Protein AF-G1VD18-F1 (afdb_monomer_lite)

Structure (mmCIF, N/CA/C/O backbone):
data_AF-G1VD18-F1
#
_entry.id   AF-G1VD18-F1
#
loop_
_atom_site.group_PDB
_atom_site.id
_atom_site.type_symbol
_atom_site.label_atom_id
_atom_site.label_alt_id
_atom_site.label_comp_id
_atom_site.label_asym_id
_atom_site.label_entity_id
_atom_site.label_seq_id
_atom_site.pdbx_PDB_ins_code
_atom_site.Cartn_x
_atom_site.Cartn_y
_atom_site.Cartn_z
_atom_site.occupancy
_atom_site.B_iso_or_equiv
_atom_site.auth_seq_id
_atom_site.auth_comp_id
_atom_site.auth_asym_id
_atom_site.auth_atom_id
_atom_site.pdbx_PDB_model_num
ATOM 1 N N . MET A 1 1 ? -16.130 19.765 0.838 1.00 55.41 1 MET A N 1
ATOM 2 C CA . MET A 1 1 ? -16.785 20.486 1.955 1.00 55.41 1 MET A CA 1
ATOM 3 C C . MET A 1 1 ? -15.997 20.183 3.220 1.00 55.41 1 MET A C 1
ATOM 5 O O . MET A 1 1 ? -15.668 19.020 3.421 1.00 55.41 1 MET A O 1
ATOM 9 N N . LYS A 1 2 ? -15.606 21.198 3.999 1.00 58.44 2 LYS A N 1
ATOM 10 C CA . LYS A 1 2 ? -14.884 21.000 5.267 1.00 58.44 2 LYS A CA 1
ATOM 11 C C . LYS A 1 2 ? -15.765 20.274 6.267 1.00 58.44 2 LYS A C 1
ATOM 13 O O . LYS A 1 2 ? -16.924 20.648 6.430 1.00 58.44 2 LYS A O 1
ATOM 18 N N . ASP A 1 3 ? -15.204 19.283 6.942 1.00 62.09 3 ASP A N 1
ATOM 19 C CA . ASP A 1 3 ? -15.916 18.621 8.016 1.00 62.09 3 ASP A CA 1
ATOM 20 C C . ASP A 1 3 ? -15.972 19.511 9.273 1.00 62.09 3 ASP A C 1
ATOM 22 O O . ASP A 1 3 ? -14.929 19.984 9.734 1.00 62.09 3 ASP A O 1
ATOM 26 N N . PRO A 1 4 ? -17.162 19.749 9.848 1.00 69.06 4 PRO A N 1
ATOM 27 C CA . PRO A 1 4 ? -17.318 20.621 11.011 1.00 69.06 4 PRO A CA 1
ATOM 28 C C . PRO A 1 4 ? -16.648 20.092 12.292 1.00 69.06 4 PRO A C 1
ATOM 30 O O . PRO A 1 4 ? -16.451 20.858 13.233 1.00 69.06 4 PRO A O 1
ATOM 33 N N . ILE A 1 5 ? -16.290 18.808 12.348 1.00 67.25 5 ILE A N 1
ATOM 34 C CA . ILE A 1 5 ? -15.666 18.137 13.496 1.00 67.25 5 ILE A CA 1
ATOM 35 C C . ILE A 1 5 ? -14.135 18.308 13.470 1.00 67.25 5 ILE A C 1
ATOM 37 O O . ILE A 1 5 ? -13.470 18.140 14.495 1.00 67.25 5 ILE A O 1
ATOM 41 N N . ILE A 1 6 ? -13.553 18.686 12.326 1.00 61.75 6 ILE A N 1
ATOM 42 C CA . ILE A 1 6 ? -12.102 18.799 12.144 1.00 61.75 6 ILE A CA 1
ATOM 43 C C . ILE A 1 6 ? -11.658 20.257 12.255 1.00 61.75 6 ILE A C 1
ATOM 45 O O . ILE A 1 6 ? -12.095 21.136 11.508 1.00 61.75 6 ILE A O 1
ATOM 49 N N . LYS A 1 7 ? -10.692 20.519 13.142 1.00 71.44 7 LYS A N 1
ATOM 50 C CA . LYS A 1 7 ? -10.011 21.815 13.183 1.00 71.44 7 LYS A CA 1
ATOM 51 C C . LYS A 1 7 ? -8.933 21.868 12.101 1.00 71.44 7 LYS A C 1
ATOM 53 O O . LYS A 1 7 ? -7.776 21.540 12.342 1.00 71.44 7 LYS A O 1
ATOM 58 N N . TYR A 1 8 ? -9.320 22.289 10.902 1.00 63.81 8 TYR A N 1
ATOM 59 C CA . TYR A 1 8 ? -8.374 22.470 9.803 1.00 63.81 8 TYR A CA 1
ATOM 60 C C . TYR A 1 8 ? -7.366 23.597 10.098 1.00 63.81 8 TYR A C 1
ATOM 62 O O . TYR A 1 8 ? -7.746 24.628 10.666 1.00 63.81 8 TYR A O 1
ATOM 70 N N . PRO A 1 9 ? -6.101 23.455 9.661 1.00 71.62 9 PRO A N 1
ATOM 71 C CA . PRO A 1 9 ? -5.156 24.565 9.602 1.00 71.62 9 PRO A CA 1
ATOM 72 C C . PRO A 1 9 ? -5.746 25.761 8.841 1.00 71.62 9 PRO A C 1
ATOM 74 O O . PRO A 1 9 ? -6.467 25.593 7.857 1.00 71.62 9 PRO A O 1
ATOM 77 N N . THR A 1 10 ? -5.435 26.987 9.265 1.00 75.56 10 THR A N 1
ATOM 78 C CA . THR A 1 10 ? -6.019 28.214 8.683 1.00 75.56 10 THR A CA 1
ATOM 79 C C . THR A 1 10 ? -5.690 28.400 7.198 1.00 75.56 10 THR A C 1
ATOM 81 O O . THR A 1 10 ? -6.446 29.050 6.479 1.00 75.56 10 THR A O 1
ATOM 84 N N . ASN A 1 11 ? -4.607 27.790 6.711 1.00 75.56 11 ASN A N 1
ATOM 85 C CA . ASN A 1 11 ? -4.206 27.773 5.303 1.00 75.56 11 ASN A CA 1
ATOM 86 C C . ASN A 1 11 ? -4.911 26.690 4.456 1.00 75.56 11 ASN A C 1
ATOM 88 O O . ASN A 1 11 ? -4.793 26.702 3.230 1.00 75.56 11 ASN A O 1
ATOM 92 N N . PHE A 1 12 ? -5.669 25.774 5.068 1.00 68.81 12 PHE A N 1
ATOM 93 C CA . PHE A 1 12 ? -6.442 24.741 4.374 1.00 68.81 12 PHE A CA 1
ATOM 94 C C . PHE A 1 12 ? -7.778 25.321 3.888 1.00 68.81 12 PHE A C 1
ATOM 96 O O . PHE A 1 12 ? -8.834 25.169 4.502 1.00 68.81 12 PHE A O 1
ATOM 103 N N . THR A 1 13 ? -7.728 26.086 2.800 1.00 81.31 13 THR A N 1
ATOM 104 C CA . THR A 1 13 ? -8.921 26.662 2.154 1.00 81.31 13 THR A CA 1
ATOM 105 C C . THR A 1 13 ? -9.712 25.595 1.391 1.00 81.31 13 THR A C 1
ATOM 107 O O . THR A 1 13 ? -9.156 24.561 1.027 1.00 81.31 13 THR A O 1
ATOM 110 N N . ASP A 1 14 ? -10.991 25.847 1.094 1.00 76.69 14 ASP A N 1
ATOM 111 C CA . ASP A 1 14 ? -11.808 24.913 0.298 1.00 76.69 14 ASP A CA 1
ATOM 112 C C . ASP A 1 14 ? -11.177 24.635 -1.073 1.00 76.69 14 ASP A C 1
ATOM 114 O O . ASP A 1 14 ? -11.136 23.496 -1.518 1.00 76.69 14 ASP A O 1
ATOM 118 N N . LYS A 1 15 ? -10.543 25.645 -1.682 1.00 78.69 15 LYS A N 1
ATOM 119 C CA . LYS A 1 15 ? -9.786 25.506 -2.934 1.00 78.69 15 LYS A CA 1
ATOM 120 C C . LYS A 1 15 ? -8.575 24.574 -2.807 1.00 78.69 15 LYS A C 1
ATOM 122 O O . LYS A 1 15 ? -8.256 23.859 -3.753 1.00 78.69 15 LYS A O 1
ATOM 127 N N . VAL A 1 16 ? -7.880 24.591 -1.667 1.00 74.31 16 VAL A N 1
ATOM 128 C CA . VAL A 1 16 ? -6.755 23.679 -1.392 1.00 74.31 16 VAL A CA 1
ATOM 129 C C . VAL A 1 16 ? -7.270 22.259 -1.186 1.00 74.31 16 VAL A C 1
ATOM 131 O O . VAL A 1 16 ? -6.701 21.330 -1.746 1.00 74.31 16 VAL A O 1
ATOM 134 N N . ILE A 1 17 ? -8.371 22.093 -0.451 1.00 72.19 17 ILE A N 1
ATOM 135 C CA . ILE A 1 17 ? -9.014 20.790 -0.244 1.00 72.19 17 ILE A CA 1
ATOM 136 C C . ILE A 1 17 ? -9.477 20.212 -1.583 1.00 72.19 17 ILE A C 1
ATOM 138 O O . ILE A 1 17 ? -9.104 19.091 -1.917 1.00 72.19 17 ILE A O 1
ATOM 142 N N . ASP A 1 18 ? -10.195 20.990 -2.390 1.00 72.94 18 ASP A N 1
ATOM 143 C CA . ASP A 1 18 ? -10.640 20.578 -3.722 1.00 72.94 18 ASP A CA 1
ATOM 144 C C . ASP A 1 18 ? -9.453 20.300 -4.650 1.00 72.94 18 ASP A C 1
ATOM 146 O O . ASP A 1 18 ? -9.490 19.350 -5.426 1.00 72.94 18 ASP A O 1
ATOM 150 N N . GLY A 1 19 ? -8.366 21.071 -4.548 1.00 73.62 19 GLY A N 1
ATOM 151 C CA . GLY A 1 19 ? -7.121 20.829 -5.278 1.00 73.62 19 GLY A CA 1
ATOM 152 C C . GLY A 1 19 ? -6.424 19.529 -4.872 1.00 73.62 19 GLY A C 1
ATOM 153 O O . GLY A 1 19 ? -5.928 18.815 -5.739 1.00 73.62 19 GLY A O 1
ATOM 154 N N . ILE A 1 20 ? -6.429 19.179 -3.58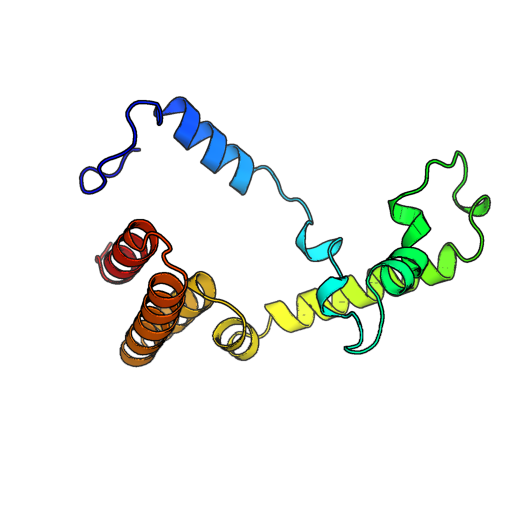4 1.00 67.31 20 ILE A N 1
ATOM 155 C CA . ILE A 1 20 ? -5.882 17.916 -3.065 1.00 67.31 20 ILE A CA 1
ATOM 156 C C . ILE A 1 20 ? -6.766 16.741 -3.479 1.00 67.31 20 ILE A C 1
ATOM 158 O O . ILE A 1 20 ? -6.248 15.738 -3.963 1.00 67.31 20 ILE A O 1
ATOM 162 N N . VAL A 1 21 ? -8.088 16.857 -3.330 1.00 63.00 21 VAL A N 1
ATOM 163 C CA . VAL A 1 21 ? -9.045 15.824 -3.748 1.00 63.00 21 VAL A CA 1
ATOM 164 C C . VAL A 1 21 ? -8.943 15.614 -5.251 1.00 63.00 21 VAL A C 1
ATOM 166 O O . VAL A 1 21 ? -8.774 14.482 -5.692 1.00 63.00 21 VAL A O 1
ATOM 169 N N . LYS A 1 22 ? -8.944 16.687 -6.048 1.00 63.97 22 LYS A N 1
ATOM 170 C CA . LYS A 1 22 ? -8.741 16.620 -7.496 1.00 63.97 22 LYS A CA 1
ATOM 171 C C . LYS A 1 22 ? -7.371 16.037 -7.824 1.00 63.97 22 LYS A C 1
ATOM 173 O O . LYS A 1 22 ? -7.311 15.114 -8.617 1.00 63.97 22 LYS A O 1
ATOM 178 N N . GLY A 1 23 ? -6.289 16.468 -7.183 1.00 54.34 23 GLY A N 1
ATOM 179 C CA . GLY A 1 23 ? -4.952 15.896 -7.374 1.00 54.34 23 GLY A CA 1
ATOM 180 C C . GLY A 1 23 ? -4.889 14.395 -7.079 1.00 54.34 23 GLY A C 1
ATOM 181 O O . GLY A 1 23 ? -4.251 13.661 -7.818 1.00 54.34 23 GLY A O 1
ATOM 182 N N . ARG A 1 24 ? -5.612 13.917 -6.060 1.00 53.78 24 ARG A N 1
ATOM 183 C CA . ARG A 1 24 ? -5.665 12.494 -5.680 1.00 53.78 24 ARG A CA 1
ATOM 184 C C . ARG A 1 24 ? -6.663 11.654 -6.487 1.00 53.78 24 ARG A C 1
ATOM 186 O O . ARG A 1 24 ? -6.552 10.437 -6.474 1.00 53.78 24 ARG A O 1
ATOM 193 N N . THR A 1 25 ? -7.636 12.273 -7.160 1.00 46.19 25 THR A N 1
ATOM 194 C CA . THR A 1 25 ? -8.707 11.576 -7.912 1.00 46.19 25 THR A CA 1
ATOM 195 C C . THR A 1 25 ? -8.595 11.726 -9.428 1.00 46.19 25 THR A C 1
ATOM 197 O O . THR A 1 25 ? -9.086 10.880 -10.171 1.00 46.19 25 THR A O 1
ATOM 200 N N . THR A 1 26 ? -7.952 12.793 -9.905 1.00 44.50 26 THR A N 1
ATOM 201 C CA . THR A 1 26 ? -7.632 13.012 -11.325 1.00 44.50 26 THR A CA 1
ATOM 202 C C . THR A 1 26 ? -6.238 12.542 -11.683 1.00 44.50 26 THR A C 1
ATOM 204 O O . THR A 1 26 ? -5.994 12.292 -12.864 1.00 44.50 26 THR A O 1
ATOM 207 N N . ASN A 1 27 ? -5.358 12.354 -10.692 1.00 40.28 27 ASN A N 1
ATOM 208 C CA . ASN A 1 27 ? -4.135 11.628 -10.940 1.00 40.28 27 ASN A CA 1
ATOM 209 C C . ASN A 1 27 ? -4.423 10.122 -10.899 1.00 40.28 27 ASN A C 1
ATOM 211 O O . ASN A 1 27 ? -4.460 9.500 -9.841 1.00 40.28 27 ASN A O 1
ATOM 215 N N . LYS A 1 28 ? -4.688 9.562 -12.081 1.00 39.31 28 LYS A N 1
ATOM 216 C CA . LYS A 1 28 ? -4.797 8.117 -12.296 1.00 39.31 28 LYS A CA 1
ATOM 217 C C . LYS A 1 28 ? -3.436 7.420 -12.245 1.00 39.31 28 LYS A C 1
ATOM 219 O O . LYS A 1 28 ? -3.421 6.213 -12.461 1.00 39.31 28 LYS A O 1
ATOM 224 N N . ASP A 1 29 ? -2.334 8.135 -11.992 1.00 43.97 29 ASP A N 1
ATOM 225 C CA . ASP A 1 29 ? -1.000 7.548 -11.974 1.00 43.97 29 ASP A CA 1
ATOM 226 C C . ASP A 1 29 ? -0.954 6.455 -10.896 1.00 43.97 29 ASP A C 1
ATOM 228 O O . ASP A 1 29 ? -0.994 6.722 -9.696 1.00 43.97 29 ASP A O 1
ATOM 232 N N . ILE A 1 30 ? -0.938 5.171 -11.256 1.00 47.25 30 ILE A N 1
ATOM 233 C CA . ILE A 1 30 ? 0.201 4.480 -11.888 1.00 47.25 30 ILE A CA 1
ATOM 234 C C . ILE A 1 30 ? 1.449 4.502 -10.983 1.00 47.25 30 ILE A C 1
ATOM 236 O O . ILE A 1 30 ? 2.358 3.727 -11.223 1.00 47.25 30 ILE A O 1
ATOM 240 N N . TYR A 1 31 ? 1.483 5.232 -9.860 1.00 39.56 31 TYR A N 1
ATOM 241 C CA . TYR A 1 31 ? 2.603 5.158 -8.914 1.00 39.56 31 TYR A CA 1
ATOM 242 C C . TYR A 1 31 ? 2.799 3.739 -8.362 1.00 39.56 31 TYR A C 1
ATOM 244 O O . TYR A 1 31 ? 3.929 3.294 -8.240 1.00 39.56 31 TYR A O 1
ATOM 252 N N . GLY A 1 32 ? 1.724 2.979 -8.120 1.00 49.75 32 GLY A N 1
ATOM 253 C CA . GLY A 1 32 ? 1.833 1.554 -7.764 1.00 49.75 32 GLY A CA 1
ATOM 254 C C . GLY A 1 32 ? 2.208 0.632 -8.934 1.00 49.75 32 GLY A C 1
ATOM 255 O O . GLY A 1 32 ? 2.694 -0.470 -8.713 1.00 49.75 32 GLY A O 1
ATOM 256 N N . LEU A 1 33 ? 2.004 1.080 -10.177 1.00 52.94 33 LEU A N 1
ATOM 257 C CA . LEU A 1 33 ? 2.338 0.327 -11.389 1.00 52.94 33 LEU A CA 1
ATOM 258 C C . LEU A 1 33 ? 3.753 0.612 -11.899 1.00 52.94 33 LEU A C 1
ATOM 260 O O . LEU A 1 33 ? 4.196 -0.107 -12.784 1.00 52.94 33 LEU A O 1
ATOM 264 N N . THR A 1 34 ? 4.441 1.626 -11.369 1.00 54.44 34 THR A N 1
ATOM 265 C CA . THR A 1 34 ? 5.833 1.972 -11.708 1.00 54.44 34 THR A CA 1
ATOM 266 C C . THR A 1 34 ? 6.776 1.912 -10.507 1.00 54.44 34 THR A C 1
ATOM 268 O O . THR A 1 34 ? 7.991 1.885 -10.685 1.00 54.44 34 THR A O 1
ATOM 271 N N . ASP A 1 35 ? 6.248 1.839 -9.282 1.00 66.25 35 ASP A N 1
ATOM 272 C CA . ASP A 1 35 ? 7.027 1.586 -8.074 1.00 66.25 35 ASP A CA 1
ATOM 273 C C . ASP A 1 35 ? 7.025 0.096 -7.714 1.00 66.25 35 ASP A C 1
ATOM 275 O O . ASP A 1 35 ? 6.269 -0.376 -6.866 1.00 66.25 35 ASP A O 1
ATOM 279 N N . TRP A 1 36 ? 7.904 -0.661 -8.368 1.00 76.25 36 TRP A N 1
ATOM 280 C CA . TRP A 1 36 ? 8.056 -2.104 -8.157 1.00 76.25 36 TRP A CA 1
ATOM 281 C C . TRP A 1 36 ? 8.986 -2.470 -7.000 1.00 76.25 36 TRP A C 1
ATOM 283 O O . TRP A 1 36 ? 9.307 -3.643 -6.832 1.00 76.25 36 TRP A O 1
ATOM 293 N N . ARG A 1 37 ? 9.425 -1.508 -6.175 1.00 75.19 37 ARG A N 1
ATOM 294 C CA . ARG A 1 37 ? 10.418 -1.753 -5.107 1.00 75.19 37 ARG A CA 1
ATOM 295 C C . ARG A 1 37 ? 9.973 -2.799 -4.083 1.00 75.19 37 ARG A C 1
ATOM 297 O O . ARG A 1 37 ? 10.812 -3.358 -3.388 1.00 75.19 37 ARG A O 1
ATOM 304 N N . PHE A 1 38 ? 8.676 -3.079 -3.998 1.00 71.44 38 PHE A N 1
ATOM 305 C CA . PHE A 1 38 ? 8.121 -4.141 -3.161 1.00 71.44 38 PHE A CA 1
ATOM 306 C C . PHE A 1 38 ? 8.412 -5.564 -3.677 1.00 71.44 38 PHE A C 1
ATOM 308 O O . PHE A 1 38 ? 8.279 -6.511 -2.913 1.00 71.44 38 PHE A O 1
ATOM 315 N N . PHE A 1 39 ? 8.811 -5.719 -4.944 1.00 79.75 39 PHE A N 1
ATOM 316 C CA . PHE A 1 39 ? 9.285 -6.980 -5.526 1.00 79.75 39 PHE A CA 1
ATOM 317 C C . PHE A 1 39 ? 10.809 -7.135 -5.475 1.00 79.75 39 PHE A C 1
ATOM 319 O O . PHE A 1 39 ? 11.363 -8.053 -6.078 1.00 79.75 39 PHE A O 1
ATOM 326 N N . LYS A 1 40 ? 11.506 -6.206 -4.820 1.00 85.44 40 LYS A N 1
ATOM 327 C CA . LYS A 1 40 ? 12.946 -6.297 -4.614 1.00 85.44 40 LYS A CA 1
ATOM 328 C C . LYS A 1 40 ? 13.238 -7.437 -3.639 1.00 85.44 40 LYS A C 1
ATOM 330 O O . LYS A 1 40 ? 12.677 -7.445 -2.547 1.00 85.44 40 LYS A O 1
ATOM 335 N N . GLU A 1 41 ? 14.162 -8.323 -3.997 1.00 84.50 41 GLU A N 1
ATOM 336 C CA . GLU A 1 41 ? 14.666 -9.359 -3.084 1.00 84.50 41 GLU A CA 1
ATOM 337 C C . GLU A 1 41 ? 15.286 -8.716 -1.834 1.00 84.50 41 GLU A C 1
ATOM 339 O O . GLU A 1 41 ? 15.846 -7.616 -1.923 1.00 84.50 41 GLU A O 1
ATOM 344 N N . ASP A 1 42 ? 15.210 -9.370 -0.676 1.00 82.44 42 ASP A N 1
ATOM 345 C CA . ASP A 1 42 ? 15.609 -8.777 0.608 1.00 82.44 42 ASP A CA 1
ATOM 346 C C . ASP A 1 42 ? 17.073 -8.296 0.598 1.00 82.44 42 ASP A C 1
ATOM 348 O O . ASP A 1 42 ? 17.355 -7.162 1.001 1.00 82.44 42 ASP A O 1
ATOM 352 N N . GLU A 1 43 ? 17.985 -9.086 0.026 1.00 89.19 43 GLU A N 1
ATOM 353 C CA . GLU A 1 43 ? 19.418 -8.782 -0.067 1.00 89.19 43 GLU A CA 1
ATOM 354 C C . GLU A 1 43 ? 19.782 -7.838 -1.222 1.00 89.19 43 GLU A C 1
ATOM 356 O O . GLU A 1 43 ? 20.879 -7.278 -1.237 1.00 89.19 43 GLU A O 1
ATOM 361 N N . GLN A 1 44 ? 18.889 -7.638 -2.196 1.00 88.31 44 GLN A N 1
ATOM 362 C CA . GLN A 1 44 ? 19.176 -6.807 -3.365 1.00 88.31 44 GLN A CA 1
ATOM 363 C C . GLN A 1 44 ? 19.204 -5.325 -2.973 1.00 88.31 44 GLN A C 1
ATOM 365 O O . GLN A 1 44 ? 18.298 -4.818 -2.303 1.00 88.31 44 GLN A O 1
ATOM 370 N N . THR A 1 45 ? 20.215 -4.583 -3.422 1.00 87.38 45 THR A N 1
ATOM 371 C CA . THR A 1 45 ? 20.268 -3.133 -3.198 1.00 87.38 45 THR A CA 1
ATOM 372 C C . THR A 1 45 ? 19.275 -2.394 -4.098 1.00 87.38 45 THR A C 1
ATOM 374 O O . THR A 1 45 ? 18.898 -2.855 -5.177 1.00 87.38 45 THR A O 1
ATOM 377 N N . LEU A 1 46 ? 18.863 -1.189 -3.689 1.00 79.06 46 LEU A N 1
ATOM 378 C CA . LEU A 1 46 ? 17.971 -0.363 -4.510 1.00 79.06 46 LEU A CA 1
ATOM 379 C C . LEU A 1 46 ? 18.603 0.005 -5.865 1.00 79.06 46 LEU A C 1
ATOM 381 O O . LEU A 1 46 ? 17.906 0.045 -6.874 1.00 79.06 46 LEU A O 1
ATOM 385 N N . ASN A 1 47 ? 19.919 0.228 -5.903 1.00 82.50 47 ASN A N 1
ATOM 386 C CA . ASN A 1 47 ? 20.630 0.524 -7.146 1.00 82.50 47 ASN A CA 1
ATOM 387 C C . ASN A 1 47 ? 20.627 -0.678 -8.098 1.00 82.50 47 ASN A C 1
ATOM 389 O O . ASN A 1 47 ? 20.339 -0.513 -9.280 1.00 82.50 47 ASN A O 1
ATOM 393 N N . GLU A 1 48 ? 20.879 -1.887 -7.587 1.00 85.50 48 GLU A N 1
ATOM 394 C CA . GLU A 1 48 ? 20.812 -3.121 -8.384 1.00 85.50 48 GLU A CA 1
ATOM 395 C C . GLU A 1 48 ? 19.396 -3.424 -8.877 1.00 85.50 48 GLU A C 1
ATOM 397 O O . GLU A 1 48 ? 19.226 -4.014 -9.942 1.00 85.50 48 GLU A O 1
ATOM 402 N N . PHE A 1 49 ? 18.370 -3.051 -8.110 1.00 85.38 49 PHE A N 1
ATOM 403 C CA . PHE A 1 49 ? 16.981 -3.157 -8.545 1.00 85.38 49 PHE A CA 1
ATOM 404 C C . PHE A 1 49 ? 16.674 -2.173 -9.673 1.00 85.38 49 PHE A C 1
ATOM 406 O O . PHE A 1 49 ? 16.259 -2.587 -10.752 1.00 85.38 49 PHE A O 1
ATOM 413 N N . ASN A 1 50 ? 16.953 -0.887 -9.459 1.00 81.12 50 ASN A N 1
ATOM 414 C CA . ASN A 1 50 ? 16.655 0.170 -10.425 1.00 81.12 50 ASN A CA 1
ATOM 415 C C . ASN A 1 50 ? 17.429 0.010 -11.741 1.00 81.12 50 ASN A C 1
ATOM 417 O O . ASN A 1 50 ? 16.916 0.382 -12.795 1.00 81.12 50 ASN A O 1
ATOM 421 N N . ALA A 1 51 ? 18.628 -0.583 -11.706 1.00 82.25 51 ALA A N 1
ATOM 422 C CA . ALA A 1 51 ? 19.412 -0.872 -12.906 1.00 82.25 51 ALA A CA 1
ATOM 423 C C . ALA A 1 51 ? 18.666 -1.765 -13.919 1.00 82.25 51 ALA A C 1
ATOM 425 O O . ALA A 1 51 ? 18.939 -1.671 -15.111 1.00 82.25 51 ALA A O 1
ATOM 426 N N . LYS A 1 52 ? 17.704 -2.585 -13.466 1.00 81.50 52 LYS A N 1
ATOM 427 C CA . LYS A 1 52 ? 16.876 -3.465 -14.315 1.00 81.50 52 LYS A CA 1
ATOM 428 C C . LYS A 1 52 ? 15.667 -2.762 -14.950 1.00 81.50 52 LYS A C 1
ATOM 430 O O . LYS A 1 52 ? 14.907 -3.398 -15.669 1.00 81.50 52 LYS A O 1
ATOM 435 N N . PHE A 1 53 ? 15.464 -1.482 -14.649 1.00 78.62 53 PHE A N 1
ATOM 436 C CA . PHE A 1 53 ? 14.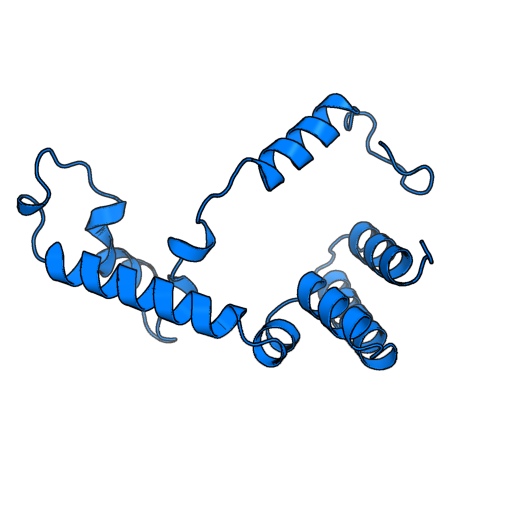317 -0.677 -15.091 1.00 78.62 53 PHE A CA 1
ATOM 437 C C . PHE A 1 53 ? 14.750 0.655 -15.685 1.00 78.62 53 PHE A C 1
ATOM 439 O O . PHE A 1 53 ? 14.001 1.632 -15.709 1.00 78.62 53 PHE A O 1
ATOM 446 N N . SER A 1 54 ? 15.994 0.703 -16.136 1.00 77.31 54 SER A N 1
ATOM 447 C CA . SER A 1 54 ? 16.607 1.893 -16.690 1.00 77.31 54 SER A CA 1
ATOM 448 C C . SER A 1 54 ? 15.870 2.435 -17.920 1.00 77.31 54 SER A C 1
ATOM 450 O O . SER A 1 54 ? 15.935 3.645 -18.136 1.00 77.31 54 SER A O 1
ATOM 452 N N . ILE A 1 55 ? 15.090 1.621 -18.653 1.00 78.56 55 ILE A N 1
ATOM 453 C CA . ILE A 1 55 ? 14.199 2.111 -19.727 1.00 78.56 55 ILE A CA 1
ATOM 454 C C . ILE A 1 55 ? 13.214 3.191 -19.251 1.00 78.56 55 ILE A C 1
ATOM 456 O O . ILE A 1 55 ? 12.878 4.084 -20.018 1.00 78.56 55 ILE A O 1
ATOM 460 N N . TRP A 1 56 ? 12.780 3.165 -17.988 1.00 78.50 56 TRP A N 1
ATOM 461 C CA . TRP A 1 56 ? 11.811 4.132 -17.452 1.00 78.50 56 TRP A CA 1
ATOM 462 C C . TRP A 1 56 ? 12.465 5.417 -16.935 1.00 78.50 56 TRP A C 1
ATOM 464 O O . TRP A 1 56 ? 11.771 6.383 -16.624 1.00 78.50 56 TRP A O 1
ATOM 474 N N . PHE A 1 57 ? 13.797 5.435 -16.851 1.00 72.81 57 PHE A N 1
ATOM 475 C CA . PHE A 1 57 ? 14.593 6.554 -16.341 1.00 72.81 57 PHE A CA 1
ATOM 476 C C . PHE A 1 57 ? 15.558 7.127 -17.391 1.00 72.81 57 PHE A C 1
ATOM 478 O O . PHE A 1 57 ? 16.405 7.955 -17.058 1.00 72.81 57 PHE A O 1
ATOM 485 N N . SER A 1 58 ? 15.450 6.680 -18.644 1.00 69.75 58 SER A N 1
ATOM 486 C CA . SER A 1 58 ? 16.331 7.075 -19.746 1.00 69.75 58 SER A CA 1
ATOM 487 C C . SER A 1 58 ? 15.591 7.937 -20.764 1.00 69.75 58 SER A C 1
ATOM 489 O O . SER A 1 58 ? 14.411 7.722 -21.028 1.00 69.75 58 SER A O 1
ATOM 491 N N . ASN A 1 59 ? 16.313 8.874 -21.379 1.00 72.62 59 ASN A N 1
ATOM 492 C CA . ASN A 1 59 ? 15.855 9.582 -22.572 1.00 72.62 59 ASN A CA 1
ATOM 493 C C . ASN A 1 59 ? 16.480 8.906 -23.798 1.00 72.62 59 ASN A C 1
ATOM 495 O O . ASN A 1 59 ? 17.703 8.793 -23.859 1.00 72.62 59 ASN A O 1
ATOM 499 N N . PHE A 1 60 ? 15.662 8.475 -24.752 1.00 76.62 60 PHE A N 1
ATOM 500 C CA . PHE A 1 60 ? 16.089 7.870 -26.018 1.00 76.62 60 PHE A CA 1
ATOM 501 C C . PHE A 1 60 ? 15.131 8.294 -27.138 1.00 76.62 60 PHE A C 1
ATOM 503 O O . PHE A 1 60 ? 13.952 8.547 -26.875 1.00 76.62 60 PHE A O 1
ATOM 510 N N . GLU A 1 61 ? 15.621 8.393 -28.377 1.00 77.75 61 GLU A N 1
ATOM 511 C CA . GLU A 1 61 ? 14.766 8.694 -29.539 1.00 77.75 61 GLU A CA 1
ATOM 512 C C . GLU A 1 61 ? 14.086 7.426 -30.068 1.00 77.75 61 GLU A C 1
ATOM 514 O O . GLU A 1 61 ? 12.948 7.469 -30.545 1.00 77.75 61 GLU A O 1
ATOM 519 N N . LYS A 1 62 ? 14.772 6.286 -29.947 1.00 80.06 62 LYS A N 1
ATOM 520 C CA . LYS A 1 62 ? 14.276 4.952 -30.298 1.00 80.06 62 LYS A CA 1
ATOM 521 C C . LYS A 1 62 ? 14.549 3.980 -29.159 1.00 80.06 62 LYS A C 1
ATOM 523 O O . LYS A 1 62 ? 15.627 3.989 -28.577 1.00 80.06 62 LYS A O 1
ATOM 528 N N . LEU A 1 63 ? 13.581 3.120 -28.847 1.00 76.19 63 LEU A N 1
ATOM 529 C CA . LEU A 1 63 ? 13.670 2.191 -27.714 1.00 76.19 63 LEU A CA 1
ATOM 530 C C . LEU A 1 63 ? 14.832 1.193 -27.875 1.00 76.19 63 LEU A C 1
ATOM 532 O O . LEU A 1 63 ? 15.441 0.774 -26.896 1.00 76.19 63 LEU A O 1
ATOM 536 N N . GLU A 1 64 ? 15.194 0.885 -29.121 1.00 84.75 64 GLU A N 1
ATOM 537 C CA . GLU A 1 64 ? 16.313 0.029 -29.507 1.00 84.75 64 GLU A CA 1
ATOM 538 C C . GLU A 1 64 ? 17.695 0.599 -29.161 1.00 84.75 64 GLU A C 1
ATOM 540 O O . GLU A 1 64 ? 18.668 -0.149 -29.178 1.00 84.75 64 GLU A O 1
ATOM 545 N N . GLU A 1 65 ? 17.794 1.886 -28.814 1.00 80.94 65 GLU A N 1
ATOM 546 C CA . GLU A 1 65 ? 19.034 2.504 -28.317 1.00 80.94 65 GLU A CA 1
ATOM 547 C C . GLU A 1 65 ? 19.425 1.985 -26.928 1.00 80.94 65 GLU A C 1
ATOM 549 O O . GLU A 1 65 ? 20.553 2.189 -26.478 1.00 80.94 65 GLU A O 1
ATOM 554 N N . LYS A 1 66 ? 18.499 1.309 -26.239 1.00 82.81 66 LYS A N 1
ATOM 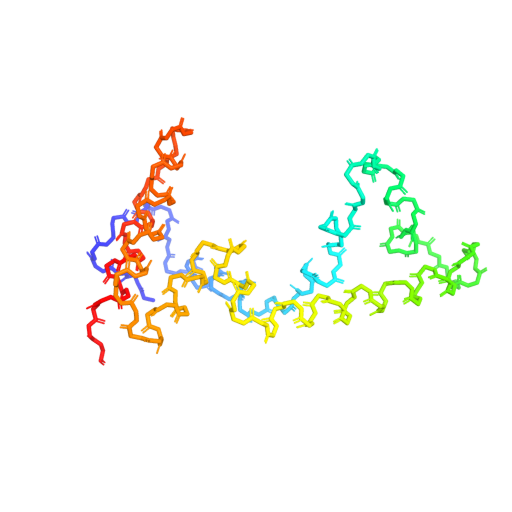555 C CA . LYS A 1 66 ? 18.705 0.787 -24.899 1.00 82.81 66 LYS A CA 1
ATOM 556 C C . LYS A 1 66 ? 18.922 -0.724 -24.907 1.00 82.81 66 LYS A C 1
ATOM 558 O O . LYS A 1 66 ? 18.009 -1.503 -25.164 1.00 82.81 66 LYS A O 1
ATOM 563 N N . ASP A 1 67 ? 20.118 -1.153 -24.517 1.00 82.19 67 ASP A N 1
ATOM 564 C CA . ASP A 1 67 ? 20.407 -2.571 -24.296 1.00 82.19 67 ASP A CA 1
ATOM 565 C C . ASP A 1 67 ? 19.397 -3.208 -23.329 1.00 82.19 67 ASP A C 1
ATOM 567 O O . ASP A 1 67 ? 19.094 -2.646 -22.273 1.00 82.19 67 ASP A O 1
ATOM 571 N N . ASN A 1 68 ? 18.922 -4.405 -23.687 1.00 85.94 68 ASN A N 1
ATOM 572 C CA . ASN A 1 68 ? 17.945 -5.214 -22.947 1.00 85.94 68 ASN A CA 1
ATOM 573 C C . ASN A 1 68 ? 16.538 -4.609 -22.801 1.00 85.94 68 ASN A C 1
ATOM 575 O O . ASN A 1 68 ? 15.756 -5.109 -21.988 1.00 85.94 68 ASN A O 1
ATOM 579 N N . TRP A 1 69 ? 16.174 -3.596 -23.596 1.00 85.31 69 TRP A N 1
ATOM 580 C CA . TRP A 1 69 ? 14.877 -2.924 -23.470 1.00 85.31 69 TRP A CA 1
ATOM 581 C C . TRP A 1 69 ? 13.671 -3.873 -23.521 1.00 85.31 69 TRP A C 1
ATOM 583 O O . TRP A 1 69 ? 12.715 -3.665 -22.774 1.00 85.31 69 TRP A O 1
ATOM 593 N N . GLN A 1 70 ? 13.699 -4.934 -24.346 1.00 87.88 70 GLN A N 1
ATOM 594 C CA . GLN A 1 70 ? 12.592 -5.898 -24.415 1.00 87.88 70 GLN A CA 1
ATOM 595 C C . GLN A 1 70 ? 12.419 -6.646 -23.093 1.00 87.88 70 GLN A C 1
ATOM 597 O O . GLN A 1 70 ? 11.296 -6.830 -22.628 1.00 87.88 70 GLN A O 1
ATOM 602 N N . THR A 1 71 ? 13.527 -7.079 -22.491 1.00 89.94 71 THR A N 1
ATOM 603 C CA . THR A 1 71 ? 13.525 -7.808 -21.221 1.00 89.94 71 THR A CA 1
ATOM 604 C C . THR A 1 71 ? 13.032 -6.912 -20.093 1.00 89.94 71 THR A C 1
ATOM 606 O O . THR A 1 71 ? 12.164 -7.330 -19.331 1.00 89.94 71 THR A O 1
ATOM 609 N N . GLU A 1 72 ? 13.529 -5.671 -20.014 1.00 86.06 72 GLU A N 1
ATOM 610 C CA . GLU A 1 72 ? 13.074 -4.702 -19.007 1.00 86.06 72 GLU A CA 1
ATOM 611 C C . GLU A 1 72 ? 11.570 -4.410 -19.168 1.00 86.06 72 GLU A C 1
ATOM 613 O O . GLU A 1 72 ? 10.829 -4.418 -18.187 1.00 86.06 72 GLU A O 1
ATOM 618 N N . LEU A 1 73 ? 11.087 -4.252 -20.407 1.00 85.25 73 L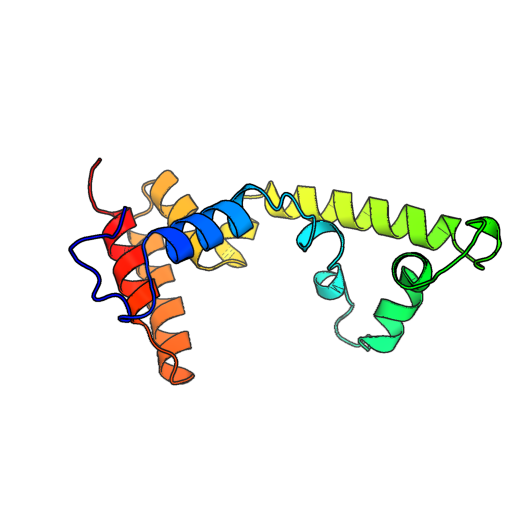EU A N 1
ATOM 619 C CA . LEU A 1 73 ? 9.672 -4.010 -20.694 1.00 85.25 73 LEU A CA 1
ATOM 620 C C . LEU A 1 73 ? 8.779 -5.192 -20.293 1.00 85.25 73 LEU A C 1
ATOM 622 O O . LEU A 1 73 ? 7.758 -4.995 -19.632 1.00 85.25 73 LEU A O 1
ATOM 626 N N . LEU A 1 74 ? 9.141 -6.417 -20.682 1.00 89.06 74 LEU A N 1
ATOM 627 C CA . LEU A 1 74 ? 8.375 -7.618 -20.334 1.00 89.06 74 LEU A CA 1
ATOM 628 C C . LEU A 1 74 ? 8.340 -7.832 -18.816 1.00 89.06 74 LEU A C 1
ATOM 630 O O . LEU A 1 74 ? 7.272 -8.082 -18.258 1.00 89.06 74 LEU A O 1
ATOM 634 N N . GLN A 1 75 ? 9.473 -7.635 -18.138 1.00 87.56 75 GLN A N 1
ATOM 635 C CA . GLN A 1 75 ? 9.559 -7.731 -16.683 1.00 87.56 75 GLN A CA 1
ATOM 636 C C . GLN A 1 75 ? 8.660 -6.696 -15.988 1.00 87.56 75 GLN A C 1
ATOM 638 O O . GLN A 1 75 ? 7.972 -7.021 -15.019 1.00 87.56 75 GLN A O 1
ATOM 643 N N . SER A 1 76 ? 8.617 -5.460 -16.491 1.00 82.69 76 SER A N 1
ATOM 644 C CA . SER A 1 76 ? 7.707 -4.420 -16.002 1.00 82.69 76 SER A CA 1
ATOM 645 C C . SER A 1 76 ? 6.235 -4.796 -16.169 1.00 82.69 76 SER A C 1
ATOM 647 O O . SER A 1 76 ? 5.432 -4.576 -15.259 1.00 82.69 76 SER A O 1
ATOM 649 N N . VAL A 1 77 ? 5.870 -5.406 -17.300 1.00 84.69 77 VAL A N 1
ATOM 650 C CA . VAL A 1 77 ? 4.509 -5.913 -17.530 1.00 84.69 77 VAL A CA 1
ATOM 651 C C . VAL A 1 77 ? 4.161 -7.024 -16.536 1.00 84.69 77 VAL A C 1
ATOM 653 O O . VAL A 1 77 ? 3.061 -7.026 -15.979 1.00 84.69 77 VAL A O 1
ATOM 656 N N . ASP A 1 78 ? 5.078 -7.951 -16.278 1.00 88.31 78 ASP A N 1
ATOM 657 C CA . ASP A 1 78 ? 4.840 -9.054 -15.345 1.00 88.31 78 ASP A CA 1
ATOM 658 C C . ASP A 1 78 ? 4.742 -8.579 -13.893 1.00 88.31 78 ASP A C 1
ATOM 660 O O . ASP A 1 78 ? 3.884 -9.059 -13.142 1.00 88.31 78 ASP A O 1
ATOM 664 N N . TYR A 1 79 ? 5.519 -7.566 -13.507 1.00 85.69 79 TYR A N 1
ATOM 665 C CA . TYR A 1 79 ? 5.360 -6.922 -12.207 1.00 85.69 79 TYR A CA 1
ATOM 666 C C . TYR A 1 79 ? 4.035 -6.170 -12.083 1.00 85.69 79 TYR A C 1
ATOM 668 O O . TYR A 1 79 ? 3.367 -6.298 -11.056 1.00 85.69 79 TYR A O 1
ATOM 676 N N . ALA A 1 80 ? 3.581 -5.474 -13.128 1.00 82.06 80 ALA A N 1
ATOM 677 C CA . ALA A 1 80 ? 2.258 -4.853 -13.125 1.00 82.06 80 ALA A CA 1
ATOM 678 C C . ALA A 1 80 ? 1.137 -5.895 -12.940 1.00 82.06 80 ALA A C 1
ATOM 680 O O . ALA A 1 80 ? 0.269 -5.724 -12.084 1.00 82.06 80 ALA A O 1
ATOM 681 N N . LYS A 1 81 ? 1.176 -7.017 -13.673 1.00 84.69 81 LYS A N 1
ATOM 682 C CA . LYS A 1 81 ? 0.208 -8.124 -13.511 1.00 84.69 81 LYS A CA 1
ATOM 683 C C . LYS A 1 81 ? 0.239 -8.724 -12.104 1.00 84.69 81 LYS A C 1
ATOM 685 O O . LYS A 1 81 ? -0.809 -8.982 -11.508 1.00 84.69 81 LYS A O 1
ATOM 690 N N . SER A 1 82 ? 1.438 -8.933 -11.569 1.00 85.00 82 SER A N 1
ATOM 691 C CA . SER A 1 82 ? 1.632 -9.471 -10.222 1.00 85.00 82 SER A CA 1
ATOM 692 C C . SER A 1 82 ? 1.073 -8.516 -9.165 1.00 85.00 82 SER A C 1
ATOM 694 O O . SER A 1 82 ? 0.396 -8.956 -8.240 1.00 85.00 82 SER A O 1
ATOM 696 N N . TRP A 1 83 ? 1.264 -7.204 -9.341 1.00 83.00 83 TRP A N 1
ATOM 697 C CA . TRP A 1 83 ? 0.675 -6.192 -8.466 1.00 83.00 83 TRP A CA 1
ATOM 698 C C . TRP A 1 83 ? -0.851 -6.257 -8.482 1.00 83.00 83 TRP A C 1
ATOM 700 O O . TRP A 1 83 ? -1.457 -6.321 -7.415 1.00 83.00 83 TRP A O 1
ATOM 710 N N . PHE A 1 84 ? -1.470 -6.325 -9.670 1.00 80.50 84 PHE A N 1
ATOM 711 C CA . PHE A 1 84 ? -2.925 -6.462 -9.794 1.00 80.50 84 PHE A CA 1
ATOM 712 C C . PHE A 1 84 ? -3.455 -7.692 -9.056 1.00 80.50 84 PHE A C 1
ATOM 714 O O . PHE A 1 84 ? -4.449 -7.594 -8.348 1.00 80.50 84 PHE A O 1
ATOM 721 N N . THR A 1 85 ? -2.753 -8.820 -9.154 1.00 83.88 85 THR A N 1
ATOM 722 C CA . THR A 1 85 ? -3.134 -10.056 -8.454 1.00 83.88 85 THR A CA 1
ATOM 723 C C . THR A 1 85 ? -3.089 -9.889 -6.933 1.00 83.88 85 THR A C 1
ATOM 725 O O . THR A 1 85 ? -3.958 -10.390 -6.223 1.00 83.88 85 THR A O 1
ATOM 728 N N . LEU A 1 86 ? -2.086 -9.172 -6.416 1.00 78.56 86 LEU A N 1
ATOM 729 C CA . LEU A 1 86 ? -1.954 -8.913 -4.981 1.00 78.56 86 LEU A CA 1
ATOM 730 C C . LEU A 1 86 ? -3.049 -7.979 -4.460 1.00 78.56 86 LEU A C 1
ATOM 732 O O . LEU A 1 86 ? -3.589 -8.216 -3.380 1.00 78.56 86 LEU A O 1
ATOM 736 N N . VAL A 1 87 ? -3.387 -6.927 -5.208 1.00 78.31 87 VAL A N 1
ATOM 737 C CA . VAL A 1 87 ? -4.422 -5.972 -4.783 1.00 78.31 87 VAL A CA 1
ATOM 738 C C . VAL A 1 87 ? -5.847 -6.458 -5.047 1.00 78.31 87 VAL A C 1
ATOM 740 O O . VAL A 1 87 ? -6.771 -5.932 -4.442 1.00 78.31 87 VAL A O 1
ATOM 743 N N . ASP A 1 88 ? -6.037 -7.482 -5.878 1.00 83.38 88 ASP A N 1
ATOM 744 C CA . ASP A 1 88 ? -7.319 -8.187 -6.038 1.00 83.38 88 ASP A CA 1
ATOM 745 C C . ASP A 1 88 ? -7.544 -9.259 -4.947 1.00 83.38 88 ASP A C 1
ATOM 747 O O . ASP A 1 88 ? -8.494 -10.037 -4.981 1.00 83.38 88 ASP A O 1
ATOM 751 N N . ASN A 1 89 ? -6.661 -9.319 -3.944 1.00 87.31 89 ASN A N 1
ATOM 752 C CA . ASN A 1 89 ? -6.773 -10.230 -2.814 1.00 87.31 89 ASN A CA 1
ATOM 753 C C . ASN A 1 89 ? -7.046 -9.458 -1.516 1.00 87.31 89 ASN A C 1
ATOM 755 O O . ASN A 1 89 ? -6.140 -8.907 -0.887 1.00 87.31 89 ASN A O 1
ATOM 759 N N . ASP A 1 90 ? -8.301 -9.485 -1.063 1.00 90.81 90 ASP A N 1
ATOM 760 C CA . ASP A 1 90 ? -8.734 -8.791 0.154 1.00 90.81 90 ASP A CA 1
ATOM 761 C C . ASP A 1 90 ? -7.935 -9.203 1.405 1.00 90.81 90 ASP A C 1
ATOM 763 O O . ASP A 1 90 ? -7.630 -8.361 2.251 1.00 90.81 90 ASP A O 1
ATOM 767 N N . ALA A 1 91 ? -7.546 -10.477 1.536 1.00 91.25 91 ALA A N 1
ATOM 768 C CA . ALA A 1 91 ? -6.764 -10.946 2.683 1.00 91.25 91 ALA A CA 1
ATOM 769 C C . ALA A 1 91 ? -5.336 -10.381 2.667 1.00 91.25 91 ALA A C 1
ATOM 771 O O . ALA A 1 91 ? -4.800 -10.001 3.713 1.00 91.25 91 ALA A O 1
ATOM 772 N N . TYR A 1 92 ? -4.735 -10.288 1.478 1.00 87.00 92 TYR A N 1
ATOM 773 C CA . TYR A 1 92 ? -3.447 -9.629 1.291 1.00 87.00 92 TYR A CA 1
ATOM 774 C C . TYR A 1 92 ? -3.546 -8.142 1.646 1.00 87.00 92 TYR A C 1
ATOM 776 O O . TYR A 1 92 ? -2.769 -7.651 2.468 1.00 87.00 92 TYR A O 1
ATOM 784 N N . LEU A 1 93 ? -4.548 -7.437 1.113 1.00 83.81 93 LEU A N 1
ATOM 785 C CA . LEU A 1 93 ? -4.776 -6.026 1.421 1.00 83.81 93 LEU A CA 1
ATOM 786 C C . LEU A 1 93 ? -4.974 -5.790 2.922 1.00 83.81 93 LEU A C 1
ATOM 788 O O . LEU A 1 93 ? -4.353 -4.887 3.482 1.00 83.81 93 LEU A O 1
ATOM 792 N N . ILE A 1 94 ? -5.771 -6.617 3.604 1.00 88.00 94 ILE A N 1
ATOM 793 C CA . ILE A 1 94 ? -5.991 -6.506 5.055 1.00 88.00 94 ILE A CA 1
ATOM 794 C C . ILE A 1 94 ? -4.682 -6.649 5.841 1.00 88.00 94 ILE A C 1
ATOM 796 O O . ILE A 1 94 ? -4.456 -5.937 6.823 1.00 88.00 94 ILE A O 1
ATOM 800 N N . LYS A 1 95 ? -3.807 -7.562 5.415 1.00 87.81 95 LYS A N 1
ATOM 801 C CA . LYS A 1 95 ? -2.530 -7.820 6.084 1.00 87.81 95 LYS A CA 1
ATOM 802 C C . LYS A 1 95 ? -1.507 -6.707 5.847 1.00 87.81 95 LYS A C 1
ATOM 804 O O . LYS A 1 95 ? -0.773 -6.361 6.770 1.00 87.81 95 LYS A O 1
ATOM 809 N N . HIS A 1 96 ? -1.452 -6.166 4.633 1.00 82.75 96 HIS A N 1
ATOM 810 C CA . HIS A 1 96 ? -0.345 -5.321 4.174 1.00 82.75 96 HIS A CA 1
ATOM 811 C C . HIS A 1 96 ? -0.675 -3.826 4.086 1.00 82.75 96 HIS A C 1
ATOM 813 O O . HIS A 1 96 ? 0.194 -3.032 3.734 1.00 82.75 96 HIS A O 1
ATOM 819 N N . THR A 1 97 ? -1.901 -3.421 4.418 1.00 84.38 97 THR A N 1
ATOM 820 C CA . THR A 1 97 ? -2.319 -2.013 4.392 1.00 84.38 97 THR A CA 1
ATOM 821 C C . THR A 1 97 ? -2.940 -1.578 5.718 1.00 84.38 97 THR A C 1
ATOM 823 O O . THR A 1 97 ? -3.312 -2.403 6.551 1.00 84.38 97 THR A O 1
ATOM 826 N N . ASP A 1 98 ? -3.058 -0.264 5.910 1.00 90.94 98 ASP A N 1
ATOM 827 C CA . ASP A 1 98 ? -3.627 0.337 7.119 1.00 90.94 98 ASP A CA 1
ATOM 828 C C . ASP A 1 98 ? -5.091 0.749 6.915 1.00 90.94 98 ASP A C 1
ATOM 830 O O . ASP A 1 98 ? -6.021 0.038 7.294 1.00 90.94 98 ASP A O 1
ATOM 834 N N . TYR A 1 99 ? -5.309 1.898 6.275 1.00 88.62 99 TYR A N 1
ATOM 835 C CA . TYR A 1 99 ? -6.638 2.473 6.060 1.00 88.62 99 TYR A CA 1
ATOM 836 C C . TYR A 1 99 ? -7.524 1.595 5.168 1.00 88.62 99 TYR A C 1
ATOM 838 O O . TYR A 1 99 ? -8.702 1.395 5.465 1.00 88.62 99 TYR A O 1
ATOM 846 N N . VAL A 1 100 ? -6.947 1.012 4.111 1.00 87.62 100 VAL A N 1
ATOM 847 C CA . VAL A 1 100 ? -7.655 0.091 3.206 1.00 87.62 100 VAL A CA 1
ATOM 848 C C . VAL A 1 100 ? -8.103 -1.166 3.956 1.00 87.62 100 VAL A C 1
ATOM 850 O O . VAL A 1 100 ? -9.257 -1.570 3.818 1.00 87.62 100 VAL A O 1
ATOM 853 N N . ALA A 1 101 ? -7.249 -1.727 4.817 1.00 90.44 101 ALA A N 1
ATOM 854 C CA . ALA A 1 101 ? -7.612 -2.854 5.670 1.00 90.44 101 ALA A CA 1
ATOM 855 C C . ALA A 1 101 ? -8.827 -2.533 6.553 1.00 90.44 101 ALA A C 1
ATOM 857 O O . ALA A 1 101 ? -9.764 -3.327 6.607 1.00 90.44 101 ALA A O 1
ATOM 858 N N . MET A 1 102 ? -8.860 -1.358 7.193 1.00 92.50 102 MET A N 1
ATOM 859 C CA . MET A 1 102 ? -10.011 -0.944 8.006 1.00 92.50 102 MET A CA 1
ATOM 860 C C . MET A 1 102 ? -11.302 -0.812 7.176 1.00 92.50 102 MET A C 1
ATOM 862 O O . MET A 1 102 ? -12.350 -1.286 7.618 1.00 92.50 102 MET A O 1
ATOM 866 N N . CYS A 1 103 ? -11.241 -0.254 5.960 1.00 93.19 103 CYS A N 1
ATOM 867 C CA . CYS A 1 103 ? -12.392 -0.200 5.047 1.00 93.19 103 CYS A CA 1
ATOM 868 C C . CYS A 1 103 ? -12.909 -1.593 4.665 1.00 93.19 103 CYS A C 1
ATOM 870 O O . CYS A 1 103 ? -14.114 -1.839 4.725 1.00 93.19 103 CYS A O 1
ATOM 872 N N . LEU A 1 104 ? -12.015 -2.511 4.283 1.00 93.25 104 LEU A N 1
ATOM 873 C CA . LEU A 1 104 ? -12.386 -3.877 3.898 1.00 93.25 104 LEU A CA 1
ATOM 874 C C . LEU A 1 104 ? -12.991 -4.643 5.077 1.00 93.25 104 LEU A C 1
ATOM 876 O O . LEU A 1 104 ? -14.053 -5.249 4.949 1.00 93.25 104 LEU A O 1
ATOM 880 N N . LEU A 1 105 ? -12.378 -4.544 6.258 1.00 96.25 105 LEU A N 1
ATOM 881 C CA . LEU A 1 105 ? -12.900 -5.155 7.481 1.00 96.25 105 LEU A CA 1
ATOM 882 C C . LEU A 1 105 ? -14.288 -4.606 7.837 1.00 96.25 105 LEU A C 1
ATOM 884 O O . LEU A 1 105 ? -15.173 -5.384 8.198 1.00 96.25 10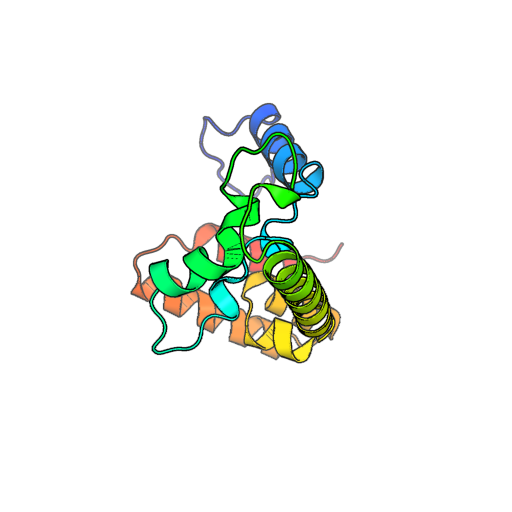5 LEU A O 1
ATOM 888 N N . LYS A 1 106 ? -14.517 -3.296 7.670 1.00 94.06 106 LYS A N 1
ATOM 889 C CA . LYS A 1 106 ? -15.840 -2.687 7.858 1.00 94.06 106 LYS A CA 1
ATOM 890 C C . LYS A 1 106 ? -16.850 -3.183 6.820 1.00 94.06 106 LYS A C 1
ATOM 892 O O . LYS A 1 106 ? -17.957 -3.549 7.208 1.00 94.06 106 LYS A O 1
ATOM 897 N N . LYS A 1 107 ? -16.470 -3.267 5.540 1.00 93.69 107 LYS A N 1
ATOM 898 C CA . LYS A 1 107 ? -17.301 -3.828 4.455 1.00 93.69 107 LYS A CA 1
ATOM 899 C C . LYS A 1 107 ? -17.731 -5.270 4.751 1.00 93.69 107 LYS A C 1
ATOM 901 O O . LYS A 1 107 ? -18.853 -5.648 4.431 1.00 93.69 107 LYS A O 1
ATOM 906 N N . PHE A 1 108 ? -16.879 -6.053 5.410 1.00 95.38 108 PHE A N 1
ATOM 907 C CA . PHE A 1 108 ? -17.188 -7.418 5.854 1.00 95.38 108 PHE A CA 1
ATOM 908 C C . PHE A 1 108 ? -17.925 -7.497 7.196 1.00 95.38 108 PHE A C 1
ATOM 910 O O . PHE A 1 108 ? -18.068 -8.585 7.749 1.00 95.38 108 PHE A O 1
ATOM 917 N N . ASN A 1 109 ? -18.379 -6.366 7.746 1.00 94.94 109 ASN A N 1
ATOM 918 C CA . ASN A 1 109 ? -18.994 -6.271 9.073 1.00 94.94 109 ASN A CA 1
ATOM 919 C C . ASN A 1 109 ? -18.114 -6.832 10.210 1.00 94.94 109 ASN A C 1
ATOM 921 O O . ASN A 1 109 ? -18.606 -7.161 11.290 1.00 94.94 109 ASN A O 1
ATOM 925 N N . ASN A 1 110 ? -16.794 -6.902 10.009 1.00 96.31 110 ASN A N 1
ATOM 926 C CA . ASN A 1 110 ? -15.839 -7.359 11.010 1.00 96.31 110 ASN A CA 1
ATOM 927 C C . ASN A 1 110 ? -15.399 -6.196 11.912 1.00 96.31 110 ASN A C 1
ATOM 929 O O . ASN A 1 110 ? -14.259 -5.735 11.856 1.00 96.31 110 ASN A O 1
ATOM 933 N N . VAL A 1 111 ? -16.316 -5.726 12.762 1.00 95.44 111 VAL A N 1
ATOM 934 C CA . VAL A 1 111 ? -16.094 -4.590 13.678 1.00 95.44 111 VAL A CA 1
ATOM 935 C C . VAL A 1 111 ? -14.878 -4.810 14.582 1.00 95.44 111 VAL A C 1
ATOM 937 O O . VAL A 1 111 ? -14.033 -3.925 14.705 1.00 95.44 111 VAL A O 1
ATOM 940 N N . LYS A 1 112 ? -14.732 -6.020 15.140 1.00 97.00 112 LYS A N 1
ATOM 941 C CA . LYS A 1 112 ? -13.568 -6.382 15.966 1.00 97.00 112 LYS A CA 1
ATOM 942 C C . LYS A 1 112 ? -12.260 -6.260 15.186 1.00 97.00 112 LYS A C 1
ATOM 944 O O . LYS A 1 112 ? -11.277 -5.759 15.719 1.00 97.00 112 LYS A O 1
ATOM 949 N N . GLY A 1 113 ? -12.250 -6.681 13.921 1.00 97.06 113 GLY A N 1
ATOM 950 C CA . GLY A 1 113 ? -11.095 -6.528 13.042 1.00 97.06 113 GLY A CA 1
ATOM 951 C C . GLY A 1 113 ? -10.716 -5.062 12.831 1.00 97.06 113 GLY A C 1
ATOM 952 O O . GLY A 1 113 ? -9.537 -4.724 12.932 1.00 97.06 113 GLY A O 1
ATOM 953 N N . VAL A 1 114 ? -11.700 -4.188 12.591 1.00 96.94 114 VAL A N 1
ATOM 954 C CA . VAL A 1 114 ? -11.465 -2.740 12.443 1.00 96.94 114 VAL A CA 1
ATOM 955 C C . VAL A 1 114 ? -10.844 -2.160 13.717 1.00 96.94 114 VAL A C 1
ATOM 957 O O . VAL A 1 114 ? -9.839 -1.457 13.639 1.00 96.94 114 VAL A O 1
ATOM 960 N N . GLU A 1 115 ? -11.381 -2.499 14.893 1.00 97.38 115 GLU A N 1
ATOM 961 C CA . GLU A 1 115 ? -10.844 -2.064 16.192 1.00 97.38 115 GLU A CA 1
ATOM 962 C C . GLU A 1 115 ? -9.402 -2.525 16.427 1.00 97.38 115 GLU A C 1
ATOM 964 O O . GLU A 1 115 ? -8.560 -1.744 16.879 1.00 97.38 115 GLU A O 1
ATOM 969 N N . THR A 1 116 ? -9.107 -3.795 16.137 1.00 97.81 116 THR A N 1
ATOM 970 C CA . THR A 1 116 ? -7.755 -4.348 16.264 1.00 97.81 116 THR A CA 1
ATOM 971 C C . THR A 1 116 ? -6.784 -3.606 15.356 1.00 97.81 116 THR A C 1
ATOM 973 O O . THR A 1 116 ? -5.721 -3.190 15.820 1.00 97.81 116 THR A O 1
ATOM 976 N N . LYS A 1 117 ? -7.162 -3.383 14.092 1.00 96.00 117 LYS A N 1
ATOM 977 C CA . LYS A 1 117 ? -6.306 -2.699 13.121 1.00 96.00 117 LYS A CA 1
ATOM 978 C C . LYS A 1 117 ? -6.086 -1.231 13.490 1.00 96.00 117 LYS A C 1
ATOM 980 O O . LYS A 1 117 ? -4.957 -0.757 13.450 1.00 96.00 117 LYS A O 1
ATOM 985 N N . TYR A 1 118 ? -7.126 -0.535 13.947 1.00 97.06 118 TYR A N 1
ATOM 986 C CA . TYR A 1 118 ? -7.006 0.826 14.471 1.00 97.06 118 TYR A CA 1
ATOM 987 C C . TYR A 1 118 ? -5.997 0.910 15.626 1.00 97.06 118 TYR A C 1
ATOM 989 O O . TYR A 1 118 ? -5.097 1.746 15.592 1.00 97.06 118 TYR A O 1
ATOM 997 N N . LYS A 1 119 ? -6.094 0.016 16.622 1.00 97.69 119 LYS A N 1
ATOM 998 C CA . LYS A 1 119 ? -5.160 -0.015 17.764 1.00 97.69 119 LYS A CA 1
ATOM 999 C C . LYS A 1 119 ? -3.724 -0.309 17.331 1.00 97.69 119 LYS A C 1
ATOM 1001 O O . LYS A 1 119 ? -2.801 0.308 17.855 1.00 97.69 119 LYS A O 1
ATOM 1006 N N . GLU A 1 120 ? -3.535 -1.227 16.384 1.00 96.31 120 GLU A N 1
ATOM 1007 C CA . GLU A 1 120 ? -2.225 -1.537 15.798 1.00 96.31 120 GLU A CA 1
ATOM 1008 C C . GLU A 1 120 ? -1.573 -0.278 15.207 1.00 96.31 120 GLU A C 1
ATOM 1010 O O . GLU A 1 120 ? -0.456 0.078 15.590 1.00 96.31 120 GLU A O 1
ATOM 1015 N N . ILE A 1 121 ? -2.291 0.428 14.326 1.00 93.19 121 ILE A N 1
ATOM 1016 C CA . ILE A 1 121 ? -1.793 1.637 13.656 1.00 93.19 121 ILE A CA 1
ATOM 1017 C C . ILE A 1 121 ? -1.548 2.746 14.684 1.00 93.19 121 ILE A C 1
ATOM 1019 O O . ILE A 1 121 ? -0.481 3.357 14.688 1.00 93.19 121 ILE A O 1
ATOM 1023 N N . TYR A 1 122 ? -2.497 2.965 15.596 1.00 95.69 122 TYR A N 1
ATOM 1024 C CA . TYR A 1 122 ? -2.408 3.992 16.632 1.00 95.69 122 TYR A CA 1
ATOM 1025 C C . TYR A 1 122 ? -1.160 3.816 17.500 1.00 95.69 122 TYR A C 1
ATOM 1027 O O . TYR A 1 122 ? -0.386 4.756 17.685 1.00 95.69 122 TYR A O 1
ATOM 1035 N N . ASN A 1 123 ? -0.931 2.597 17.998 1.00 96.56 123 ASN A N 1
ATOM 1036 C CA . ASN A 1 123 ? 0.226 2.285 18.831 1.00 96.56 123 ASN A CA 1
ATOM 1037 C C . ASN A 1 123 ? 1.537 2.467 18.060 1.00 96.56 123 ASN A C 1
ATOM 1039 O O . ASN A 1 123 ? 2.488 3.032 18.603 1.00 96.56 123 ASN A O 1
ATOM 1043 N N . ARG A 1 124 ? 1.579 2.047 16.788 1.00 94.81 124 ARG A N 1
ATOM 1044 C CA . ARG A 1 124 ? 2.741 2.249 15.915 1.00 94.81 124 ARG A CA 1
ATOM 1045 C C . ARG A 1 124 ? 3.041 3.736 15.707 1.00 94.81 124 ARG A C 1
ATOM 1047 O O . ARG A 1 124 ? 4.182 4.147 15.885 1.00 94.81 124 ARG A O 1
ATOM 1054 N N . MET A 1 125 ? 2.032 4.550 15.392 1.00 91.19 125 MET A N 1
ATOM 1055 C CA . MET A 1 125 ? 2.186 6.000 15.206 1.00 91.19 125 MET A CA 1
ATOM 1056 C C . MET A 1 125 ? 2.639 6.695 16.495 1.00 91.19 125 MET A C 1
ATOM 1058 O O . MET A 1 125 ? 3.570 7.500 16.464 1.00 91.19 125 MET A O 1
ATOM 1062 N N . LYS A 1 126 ? 2.053 6.337 17.647 1.00 93.31 126 LYS A N 1
ATOM 1063 C CA . LYS A 1 126 ? 2.471 6.863 18.957 1.00 93.31 126 LYS A CA 1
ATOM 1064 C C . LYS A 1 126 ? 3.920 6.529 19.287 1.00 93.31 126 LYS A C 1
ATOM 1066 O O . LYS A 1 126 ? 4.643 7.414 19.735 1.00 93.31 126 LYS A O 1
ATOM 1071 N N . ALA A 1 127 ? 4.351 5.291 19.046 1.00 93.38 127 ALA A N 1
ATOM 1072 C CA . ALA A 1 127 ? 5.736 4.878 19.274 1.00 93.38 127 ALA A CA 1
ATOM 1073 C C . ALA A 1 127 ? 6.734 5.676 18.415 1.00 93.38 127 ALA A C 1
ATOM 1075 O O . ALA A 1 127 ? 7.862 5.910 18.840 1.00 93.38 127 ALA A O 1
ATOM 1076 N N . LEU A 1 128 ? 6.303 6.133 17.236 1.00 91.25 128 LEU A N 1
ATOM 1077 C CA . LEU A 1 128 ? 7.087 6.968 16.324 1.00 91.25 128 LEU A CA 1
ATOM 1078 C C . LEU A 1 128 ? 6.928 8.481 16.575 1.00 91.25 128 LEU A C 1
ATOM 1080 O O . LEU A 1 128 ? 7.483 9.278 15.823 1.00 91.25 128 LEU A O 1
ATOM 1084 N N . GLY A 1 129 ? 6.165 8.898 17.593 1.00 89.69 129 GLY A N 1
ATOM 1085 C CA . GLY A 1 129 ? 5.898 10.313 17.875 1.00 89.69 129 GLY A CA 1
ATOM 1086 C C . GLY A 1 129 ? 5.062 11.023 16.802 1.00 89.69 129 GLY A C 1
ATOM 1087 O O . GLY A 1 129 ? 5.115 12.247 16.695 1.00 89.69 129 GLY A O 1
ATOM 1088 N N . GLN A 1 130 ? 4.314 10.272 15.993 1.00 85.12 130 GLN A N 1
ATOM 1089 C CA . GLN A 1 130 ? 3.476 10.801 14.917 1.00 85.12 130 GLN A CA 1
ATOM 1090 C C . GLN A 1 130 ? 2.115 11.278 15.447 1.00 85.12 130 GLN A C 1
ATOM 1092 O O . GLN A 1 130 ? 1.594 10.759 16.439 1.00 85.12 130 GLN A O 1
ATOM 1097 N N . ASP A 1 131 ? 1.527 12.263 14.765 1.00 87.94 131 ASP A N 1
ATOM 1098 C CA . ASP A 1 131 ? 0.178 12.750 15.065 1.00 87.94 131 ASP A CA 1
ATOM 1099 C C . ASP A 1 131 ? -0.888 11.700 14.714 1.00 87.94 131 ASP A C 1
ATOM 1101 O O . ASP A 1 131 ? -0.859 11.123 13.633 1.00 87.94 131 ASP A O 1
ATOM 1105 N N . THR A 1 132 ? -1.839 11.461 15.621 1.00 90.75 132 THR A N 1
ATOM 1106 C CA . THR A 1 132 ? -2.884 10.429 15.483 1.00 90.75 132 THR A CA 1
ATOM 1107 C C . THR A 1 132 ? -4.252 10.988 15.095 1.00 90.75 132 THR A C 1
ATOM 1109 O O . THR A 1 132 ? -5.183 10.206 14.905 1.00 90.75 132 THR A O 1
ATOM 1112 N N . GLN A 1 133 ? -4.400 12.312 14.958 1.00 88.50 133 GLN A N 1
ATOM 1113 C CA . GLN A 1 133 ? -5.706 12.944 14.731 1.00 88.50 133 GLN A CA 1
ATOM 1114 C C . GLN A 1 133 ? -6.402 12.447 13.460 1.00 88.50 133 GLN A C 1
ATOM 1116 O O . GLN A 1 133 ? -7.590 12.132 13.503 1.00 88.50 133 GLN A O 1
ATOM 1121 N N . GLU A 1 134 ? -5.677 12.332 12.343 1.00 87.56 134 GLU A N 1
ATOM 1122 C CA . GLU A 1 134 ? -6.242 11.823 11.085 1.00 87.56 134 GLU A CA 1
ATOM 1123 C C . GLU A 1 134 ? -6.781 10.393 11.242 1.00 87.56 134 GLU A C 1
ATOM 1125 O O . GLU A 1 134 ? -7.903 10.104 10.824 1.00 87.56 134 GLU A O 1
ATOM 1130 N N . LEU A 1 135 ? -6.021 9.514 11.904 1.00 89.06 135 LEU A N 1
ATOM 1131 C CA . LEU A 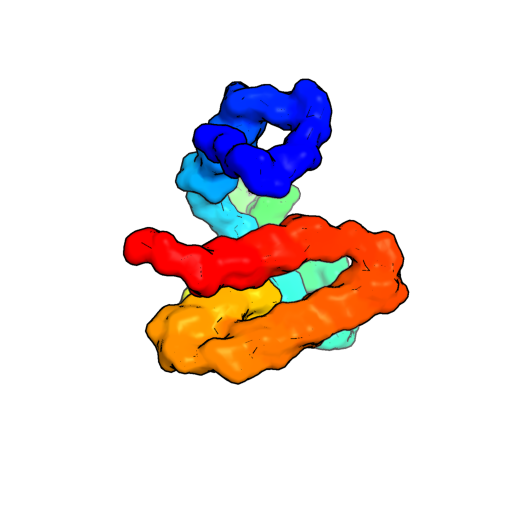1 135 ? -6.416 8.127 12.148 1.00 89.06 135 LEU A CA 1
ATOM 1132 C C . LEU A 1 135 ? -7.668 8.041 13.031 1.00 89.06 135 LEU A C 1
ATOM 1134 O O . LEU A 1 135 ? -8.580 7.266 12.743 1.00 89.06 135 LEU A O 1
ATOM 1138 N N . GLU A 1 136 ? -7.716 8.832 14.104 1.00 91.12 136 GLU A N 1
ATOM 1139 C CA . GLU A 1 136 ? -8.862 8.899 15.016 1.00 91.12 136 GLU A CA 1
ATOM 1140 C C . GLU A 1 136 ? -10.131 9.362 14.295 1.00 91.12 136 GLU A C 1
ATOM 1142 O O . GLU A 1 136 ? -11.207 8.793 14.499 1.00 91.12 136 GLU A O 1
ATOM 1147 N N . LEU A 1 137 ? -10.008 10.375 13.436 1.00 88.94 137 LEU A N 1
ATOM 1148 C CA . LEU A 1 137 ? -11.107 10.875 12.617 1.00 88.94 137 LEU A CA 1
ATOM 1149 C C . LEU A 1 137 ? -11.573 9.813 11.626 1.00 88.94 137 LEU A C 1
ATOM 1151 O O . LEU A 1 137 ? -12.759 9.494 11.594 1.00 88.94 137 LEU A O 1
ATOM 1155 N N . PHE A 1 138 ? -10.646 9.217 10.874 1.00 89.06 138 PHE A N 1
ATOM 1156 C CA . PHE A 1 138 ? -10.955 8.161 9.914 1.00 89.06 138 PHE A CA 1
ATOM 1157 C C . PHE A 1 138 ? -11.687 6.984 10.564 1.00 89.06 138 PHE A C 1
ATOM 1159 O O . PHE A 1 138 ? -12.712 6.532 10.056 1.00 89.06 138 PHE A O 1
ATOM 1166 N N . TYR A 1 139 ? -11.203 6.522 11.719 1.00 92.50 139 TYR A N 1
ATOM 1167 C CA . TYR A 1 139 ? -11.853 5.460 12.477 1.00 92.50 139 TYR A CA 1
ATOM 1168 C C . TYR A 1 139 ? -13.293 5.830 12.852 1.00 92.50 139 TYR A C 1
ATOM 1170 O O . TYR A 1 139 ? -14.191 5.018 12.661 1.00 92.50 139 TYR A O 1
ATOM 1178 N N . ARG A 1 140 ? -13.546 7.063 13.316 1.00 90.12 140 ARG A N 1
ATOM 1179 C CA . ARG A 1 140 ? -14.911 7.527 13.623 1.00 90.12 140 ARG A CA 1
ATOM 1180 C C . ARG A 1 140 ? -15.807 7.536 12.384 1.00 90.12 140 ARG A C 1
ATOM 1182 O O . ARG A 1 140 ? -16.929 7.046 12.479 1.00 90.12 140 ARG A O 1
ATOM 1189 N N . TYR A 1 141 ? -15.320 8.022 11.240 1.00 89.06 141 TYR A N 1
ATOM 1190 C CA . TYR A 1 141 ? -16.102 8.037 9.996 1.00 89.06 141 TYR A CA 1
ATOM 1191 C C . TYR A 1 141 ? -16.543 6.652 9.544 1.00 89.06 141 TYR A C 1
ATOM 1193 O O . TYR A 1 141 ? -17.650 6.511 9.040 1.00 89.06 141 TYR A O 1
ATOM 1201 N N . LEU A 1 142 ? -15.723 5.617 9.750 1.00 88.44 142 LEU A N 1
ATOM 1202 C CA . LEU A 1 142 ? -16.106 4.251 9.381 1.00 88.44 142 LEU A CA 1
ATOM 1203 C C . LEU A 1 142 ? -17.357 3.752 10.117 1.00 88.44 142 LEU A C 1
ATOM 1205 O O . LEU A 1 142 ? -17.998 2.819 9.637 1.00 88.44 142 LEU A O 1
ATOM 1209 N N . PHE A 1 143 ? -17.694 4.336 11.268 1.00 85.94 143 PHE A N 1
ATOM 1210 C CA . PHE A 1 143 ? -18.837 3.943 12.096 1.00 85.94 143 PHE A CA 1
ATOM 1211 C C . PHE A 1 143 ? -19.949 4.991 12.160 1.00 85.94 143 PHE A C 1
ATOM 1213 O O . PHE A 1 143 ? -20.967 4.736 12.801 1.00 85.94 143 PHE A O 1
ATOM 1220 N N . GLN A 1 144 ? -19.785 6.142 11.509 1.00 81.88 144 GLN A N 1
ATOM 1221 C CA . GLN A 1 144 ? -20.885 7.080 11.317 1.00 81.88 144 GLN A CA 1
ATOM 1222 C C . GLN A 1 144 ? -21.789 6.528 10.209 1.00 81.88 144 GLN A C 1
ATOM 1224 O O . GLN A 1 144 ? -21.341 6.298 9.088 1.00 81.88 144 GLN A O 1
ATOM 1229 N N . GLU A 1 145 ? -23.042 6.230 10.556 1.00 53.62 145 GLU A N 1
ATOM 1230 C CA . GLU A 1 145 ? -24.067 5.808 9.600 1.00 53.62 145 GLU A CA 1
ATOM 1231 C C . GLU A 1 145 ? -24.316 6.937 8.584 1.00 53.62 145 GLU A C 1
ATOM 1233 O O . GLU A 1 145 ? -24.575 8.073 8.983 1.00 53.62 145 GLU A O 1
ATOM 1238 N N . ASN A 1 146 ? -24.230 6.618 7.288 1.00 44.16 146 ASN A N 1
ATOM 1239 C CA . ASN A 1 146 ? -24.889 7.367 6.214 1.00 44.16 146 ASN A CA 1
ATOM 1240 C C . ASN A 1 146 ? -26.129 6.587 5.784 1.00 44.16 146 ASN A C 1
ATOM 1242 O O . ASN A 1 146 ? -25.972 5.364 5.551 1.00 44.16 146 ASN A O 1
#

Foldseek 3Di:
DDDPVDDDDPPCDPVNVVVVVCVVPVPPDDCLLPPLCVVDDPPDDPVNVVVLQCLVVDDDPDQVVDPPSVVSVVVSVVSNVVSVVQVVDLVSCLVPDQLSVLLSCLVVVVLVSNVVSLVVVQVVCVVVVHDCVVSVVSSVVSPDDD

Sequence (146 aa):
MKDPIIKYPTNFTDKVIDGIVKGRTTNKDIYGLTDWRFFKEDEQTLNEFNAKFSIWFSNFEKLEEKDNWQTELLQSVDYAKSWFTLVDNDAYLIKHTDYVAMCLLKKFNNVKGVETKYKEIYNRMKALGQDTQELELFYRYLFQEN

pLDDT: mean 80.3, std 14.02, range [39.31, 97.81]

Radius of gyration: 20.16 Å; chains: 1; bounding box: 46×39×50 Å

Secondary structure (DSSP, 8-state):
---TTS---TT--HHHHHHHHHHHHH----HHHH--GGGS-TTS-HHHHHGGGGGGS---SSGGGSTTHHHHHHHHHHHHHHHHHHHT-HHHHHHH-SHHHHHHHHHTT-HHHHHHHHHHHHHHHHHTT---HHHHHHHHHHHS--